Protein AF-A0A1L6MWG3-F1 (afdb_monomer)

Solvent-accessible surface area (backbone atoms only — not comparable to full-atom values): 4286 Å² total; per-residue (Å²): 139,75,68,95,53,86,64,49,49,55,53,51,50,53,52,47,52,52,55,39,46,79,25,52,49,82,76,85,87,75,89,68,89,42,76,71,44,41,76,73,69,53,77,90,72,58,69,72,57,49,55,50,53,48,59,56,43,76,73,50,77,62,62,83,80,130

Mean predicted aligned error: 2.66 Å

Structure (mmCIF, N/CA/C/O backbone):
data_AF-A0A1L6MWG3-F1
#
_entry.id   AF-A0A1L6MWG3-F1
#
loop_
_atom_site.group_PDB
_atom_site.id
_atom_site.type_symbol
_atom_site.label_atom_id
_atom_site.label_alt_id
_atom_site.label_comp_id
_atom_site.label_asym_id
_atom_site.label_entity_id
_atom_site.label_seq_id
_atom_site.pdbx_PDB_ins_code
_atom_site.Cartn_x
_atom_site.Cartn_y
_atom_site.Cartn_z
_atom_site.occupancy
_atom_site.B_iso_or_equiv
_atom_site.auth_seq_id
_atom_site.auth_comp_id
_atom_site.auth_asym_id
_atom_site.auth_atom_id
_atom_site.pdbx_PDB_model_num
ATOM 1 N N . MET A 1 1 ? 7.596 -6.534 -5.594 1.00 87.69 1 MET A N 1
ATOM 2 C CA . MET A 1 1 ? 6.892 -7.368 -6.597 1.00 87.69 1 MET A CA 1
ATOM 3 C C . MET A 1 1 ? 7.870 -7.729 -7.706 1.00 87.69 1 MET A C 1
ATOM 5 O O . MET A 1 1 ? 8.797 -6.960 -7.921 1.00 87.69 1 MET A O 1
ATOM 9 N N . PHE A 1 2 ? 7.670 -8.851 -8.395 1.00 93.44 2 PHE A N 1
ATOM 10 C CA . PHE A 1 2 ? 8.435 -9.250 -9.582 1.00 93.44 2 PHE A CA 1
ATOM 11 C C . PHE A 1 2 ? 7.460 -9.652 -10.695 1.00 93.44 2 PHE A C 1
ATOM 13 O O 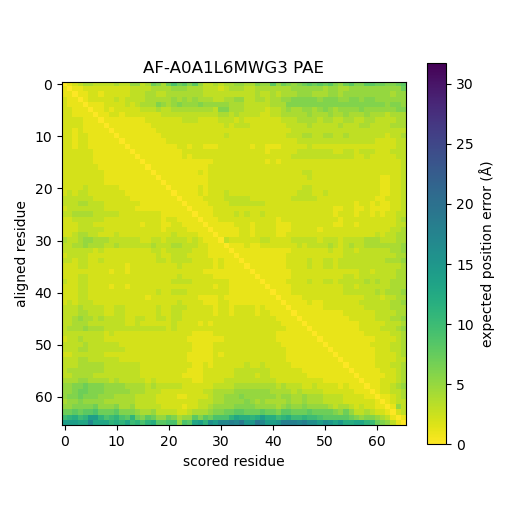. PHE A 1 2 ? 6.291 -9.923 -10.421 1.00 93.44 2 PHE A O 1
ATOM 20 N N . HIS A 1 3 ? 7.927 -9.688 -11.936 1.00 95.38 3 HIS A N 1
ATOM 21 C CA . HIS A 1 3 ? 7.174 -10.215 -13.070 1.00 95.38 3 HIS A CA 1
ATOM 22 C C . HIS A 1 3 ? 8.134 -10.871 -14.062 1.00 95.38 3 HIS A C 1
ATOM 24 O O . HIS A 1 3 ? 9.324 -10.564 -14.071 1.00 95.38 3 HIS A O 1
ATOM 30 N N . ARG A 1 4 ? 7.611 -11.797 -14.868 1.00 95.81 4 ARG A N 1
ATOM 31 C CA . ARG A 1 4 ? 8.333 -12.401 -16.002 1.00 95.81 4 ARG A CA 1
ATOM 32 C C . ARG A 1 4 ? 7.895 -11.826 -17.347 1.00 95.81 4 ARG A C 1
ATOM 34 O O . ARG A 1 4 ? 8.653 -11.894 -18.298 1.00 95.81 4 ARG A O 1
ATOM 41 N N . GLU A 1 5 ? 6.703 -11.240 -17.378 1.00 96.56 5 GLU A N 1
ATOM 42 C CA . GLU A 1 5 ? 6.094 -10.609 -18.544 1.00 96.56 5 GLU A CA 1
ATOM 43 C C . GLU A 1 5 ? 5.772 -9.156 -18.223 1.00 96.56 5 GLU A C 1
ATOM 45 O O . GLU A 1 5 ? 5.445 -8.826 -17.074 1.00 96.56 5 GLU A O 1
ATOM 50 N N . ASN A 1 6 ? 5.846 -8.301 -19.240 1.00 95.44 6 ASN A N 1
ATOM 51 C CA . ASN A 1 6 ? 5.536 -6.884 -19.098 1.00 95.44 6 ASN A CA 1
ATOM 52 C C . ASN A 1 6 ? 4.140 -6.687 -18.489 1.00 95.44 6 ASN A C 1
ATOM 54 O O . ASN A 1 6 ? 3.201 -7.428 -18.764 1.00 95.44 6 ASN A O 1
ATOM 58 N N . ASP A 1 7 ? 4.026 -5.679 -17.624 1.00 94.44 7 ASP A N 1
ATOM 59 C CA . ASP A 1 7 ? 2.787 -5.235 -16.970 1.00 94.44 7 ASP A CA 1
ATOM 60 C C . ASP A 1 7 ? 2.099 -6.221 -16.016 1.00 94.44 7 ASP A C 1
ATOM 62 O O . ASP A 1 7 ? 1.225 -5.800 -15.253 1.00 94.44 7 ASP A O 1
ATOM 66 N N . ALA A 1 8 ? 2.537 -7.480 -15.932 1.00 96.69 8 ALA A N 1
ATOM 67 C CA . ALA A 1 8 ? 1.897 -8.478 -15.078 1.00 96.69 8 ALA A CA 1
ATOM 68 C C . ALA A 1 8 ? 1.827 -8.037 -13.603 1.00 96.69 8 ALA A C 1
ATOM 70 O O . ALA A 1 8 ? 0.779 -8.137 -12.964 1.00 96.69 8 ALA A O 1
ATOM 71 N N . SER A 1 9 ? 2.904 -7.456 -13.058 1.00 95.81 9 SER A N 1
ATOM 72 C CA . SER A 1 9 ? 2.891 -6.963 -11.674 1.00 95.81 9 SER A CA 1
ATOM 73 C C . SER A 1 9 ? 1.988 -5.742 -11.469 1.00 95.81 9 SER A C 1
ATOM 75 O O . SER A 1 9 ? 1.532 -5.522 -10.352 1.00 95.81 9 SER A O 1
ATOM 77 N N . LYS A 1 10 ? 1.709 -4.953 -12.517 1.00 96.06 10 LYS A N 1
ATOM 78 C CA . LYS A 1 10 ? 0.807 -3.792 -12.438 1.00 96.06 10 LYS A CA 1
ATOM 79 C C . LYS A 1 10 ? -0.649 -4.242 -12.385 1.00 96.06 10 LYS A C 1
ATOM 81 O O . LYS A 1 10 ? -1.401 -3.751 -11.550 1.00 96.06 10 LYS A O 1
ATOM 86 N N . VAL A 1 11 ? -1.016 -5.214 -13.225 1.00 96.56 11 VAL A N 1
ATOM 87 C CA . VAL A 1 11 ? -2.357 -5.822 -13.225 1.00 96.56 11 VAL A CA 1
ATOM 88 C C . VAL A 1 11 ? -2.648 -6.462 -11.871 1.00 96.56 11 VAL A C 1
ATOM 90 O O . VAL A 1 11 ? -3.700 -6.208 -11.290 1.00 96.56 11 VAL A O 1
ATOM 93 N N . VAL A 1 12 ? -1.691 -7.221 -11.325 1.00 96.56 12 VAL A N 1
ATOM 94 C CA . VAL A 1 12 ? -1.822 -7.808 -9.983 1.00 96.56 12 VAL A CA 1
ATOM 95 C C . VAL A 1 12 ? -1.965 -6.724 -8.918 1.00 96.56 12 VAL A C 1
ATOM 97 O O . VAL A 1 12 ? -2.823 -6.847 -8.053 1.00 96.56 12 VAL A O 1
ATOM 100 N N . PHE A 1 13 ? -1.175 -5.650 -8.980 1.00 97.56 13 PHE A N 1
ATOM 101 C CA . PHE A 1 13 ? -1.268 -4.557 -8.011 1.00 97.56 13 PHE A CA 1
ATOM 102 C C . PHE A 1 13 ? -2.641 -3.868 -8.035 1.00 97.56 13 PHE A C 1
ATOM 104 O O . PHE A 1 13 ? -3.259 -3.696 -6.985 1.00 97.56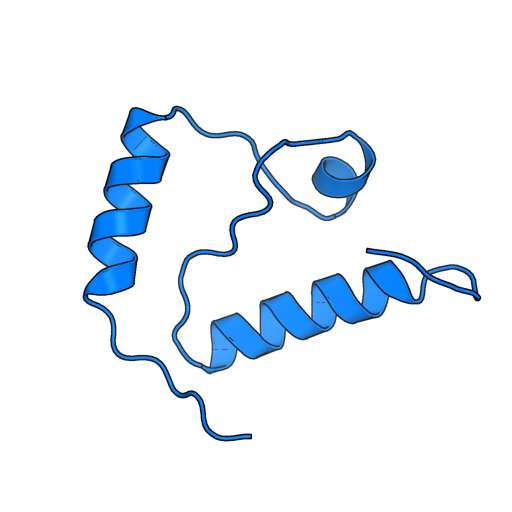 13 PHE A O 1
ATOM 111 N N . ALA A 1 14 ? -3.144 -3.530 -9.226 1.00 96.56 14 ALA A N 1
ATOM 112 C CA . ALA A 1 14 ? -4.453 -2.902 -9.399 1.00 96.56 14 ALA A CA 1
ATOM 113 C C . ALA A 1 14 ? -5.597 -3.831 -8.963 1.00 96.56 14 ALA A C 1
ATOM 115 O O . ALA A 1 14 ? -6.451 -3.435 -8.169 1.00 96.56 14 ALA A O 1
ATOM 116 N N . GLY A 1 15 ? -5.573 -5.089 -9.414 1.00 96.94 15 GLY A N 1
ATOM 117 C CA . GLY A 1 15 ? -6.570 -6.088 -9.037 1.00 96.94 15 GLY A CA 1
ATOM 118 C C . GLY A 1 15 ? -6.550 -6.396 -7.540 1.00 96.94 15 GLY A C 1
ATOM 119 O O . GLY A 1 15 ? -7.603 -6.561 -6.929 1.00 96.94 15 GLY A O 1
ATOM 120 N N . PHE A 1 16 ? -5.371 -6.409 -6.911 1.00 96.56 16 PHE A N 1
ATOM 121 C CA . PHE A 1 16 ? -5.258 -6.608 -5.469 1.00 96.56 16 PHE A CA 1
ATOM 122 C C . PHE A 1 16 ? -5.797 -5.411 -4.677 1.00 96.56 16 PHE A C 1
ATOM 124 O O . PHE A 1 16 ? -6.491 -5.609 -3.683 1.00 96.56 16 PHE A O 1
ATOM 131 N N . ALA A 1 17 ? -5.564 -4.177 -5.132 1.00 97.12 17 ALA A N 1
ATOM 132 C CA . ALA A 1 17 ? -6.157 -2.995 -4.508 1.00 97.12 17 ALA A CA 1
ATOM 133 C C . ALA A 1 17 ? -7.698 -3.040 -4.548 1.00 97.12 17 ALA A C 1
ATOM 135 O O . ALA A 1 17 ? -8.350 -2.800 -3.530 1.00 97.12 17 ALA A O 1
ATOM 136 N N . GLU A 1 18 ? -8.283 -3.419 -5.688 1.00 96.56 18 GLU A N 1
ATOM 137 C CA . GLU A 1 18 ? -9.733 -3.608 -5.826 1.00 96.56 18 GLU A CA 1
ATOM 138 C C . GLU A 1 18 ? -10.250 -4.755 -4.939 1.00 96.56 18 GLU A C 1
ATOM 140 O O . GLU A 1 18 ? -11.265 -4.620 -4.249 1.00 96.56 18 GLU A O 1
ATOM 145 N N . PHE A 1 19 ? -9.530 -5.879 -4.910 1.00 96.75 19 PHE A N 1
ATOM 146 C CA . PHE A 1 19 ? -9.845 -7.040 -4.079 1.00 96.75 19 PHE A CA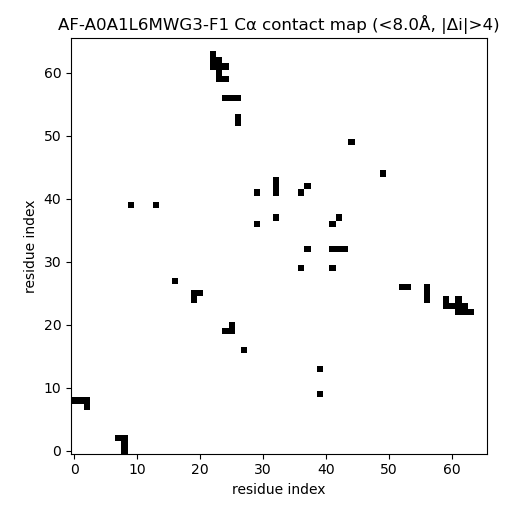 1
ATOM 147 C C . PHE A 1 19 ? -9.888 -6.688 -2.586 1.00 96.75 19 PHE A C 1
ATOM 149 O O . PHE A 1 19 ? -10.826 -7.082 -1.886 1.00 96.75 19 PHE A O 1
ATOM 156 N N . LEU A 1 20 ? -8.893 -5.935 -2.108 1.00 96.81 20 LEU A N 1
ATOM 157 C CA . LEU A 1 20 ? -8.813 -5.442 -0.735 1.00 96.81 20 LEU A CA 1
ATOM 158 C C . LEU A 1 20 ? -9.973 -4.487 -0.429 1.00 96.81 20 LEU A C 1
ATOM 160 O O . LEU A 1 20 ? -10.654 -4.642 0.587 1.00 96.81 20 LEU A O 1
ATOM 164 N N . GLN A 1 21 ? -10.252 -3.539 -1.325 1.00 96.00 21 GLN A N 1
ATOM 165 C CA . GLN A 1 21 ? -11.337 -2.576 -1.144 1.00 96.00 21 GLN A CA 1
ATOM 166 C C . GLN A 1 21 ? -12.699 -3.271 -0.994 1.00 96.00 21 GLN A C 1
ATOM 168 O O . GLN A 1 21 ? -13.437 -2.980 -0.052 1.00 96.00 21 GLN A O 1
ATOM 173 N N . LYS A 1 22 ? -13.006 -4.247 -1.860 1.00 96.75 22 LYS A N 1
ATOM 174 C CA . LYS A 1 22 ? -14.246 -5.046 -1.801 1.00 96.75 22 LYS A CA 1
ATOM 175 C C . LYS A 1 22 ? -14.410 -5.828 -0.491 1.00 96.75 22 LYS A C 1
ATOM 177 O O . LYS A 1 22 ? -15.524 -6.204 -0.141 1.00 96.75 22 LYS A O 1
ATOM 182 N N . ARG A 1 23 ? -13.317 -6.065 0.239 1.00 97.25 23 ARG A N 1
ATOM 183 C CA . ARG A 1 23 ? -13.281 -6.810 1.508 1.00 97.25 23 ARG A CA 1
ATOM 184 C C . ARG A 1 23 ? -13.230 -5.921 2.749 1.00 97.25 23 ARG A C 1
ATOM 186 O O . ARG A 1 23 ? -13.089 -6.444 3.851 1.00 97.25 23 ARG A O 1
ATOM 193 N N . GLY A 1 24 ? -13.365 -4.606 2.589 1.00 96.75 24 GLY A N 1
ATOM 194 C CA . GLY A 1 24 ? -13.416 -3.653 3.700 1.00 96.75 24 GLY A CA 1
ATOM 195 C C . GLY A 1 24 ? -12.052 -3.139 4.163 1.00 96.75 24 GLY A C 1
ATOM 196 O O . GLY A 1 24 ? -11.990 -2.363 5.118 1.00 96.75 24 GLY A O 1
ATOM 197 N N . PHE A 1 25 ? -10.957 -3.511 3.492 1.00 97.81 25 PHE A N 1
ATOM 198 C CA . PHE A 1 25 ? -9.646 -2.942 3.795 1.00 97.81 25 PHE A CA 1
ATOM 199 C C . PHE A 1 25 ? -9.607 -1.469 3.386 1.00 97.81 25 PHE A C 1
ATOM 201 O O . PHE A 1 25 ? -10.008 -1.099 2.283 1.00 97.81 25 PHE A O 1
ATOM 208 N N . THR A 1 26 ? -9.081 -0.616 4.266 1.00 96.88 26 THR A N 1
ATOM 209 C CA . THR A 1 26 ? -8.999 0.835 4.018 1.00 96.88 26 THR A CA 1
ATOM 210 C C . THR A 1 26 ? -7.580 1.378 3.953 1.00 96.88 26 THR A C 1
ATOM 212 O O . THR A 1 26 ? -7.393 2.589 3.852 1.00 96.88 26 THR A O 1
ATOM 215 N N . LEU A 1 27 ? -6.577 0.507 4.053 1.00 97.00 27 LEU A N 1
ATOM 216 C CA . LEU A 1 27 ? -5.171 0.871 3.955 1.00 97.00 27 LEU A CA 1
ATOM 217 C C . LEU A 1 27 ? -4.417 -0.229 3.205 1.00 97.00 27 LEU A C 1
ATOM 219 O O . LEU A 1 27 ? -4.493 -1.393 3.589 1.00 97.00 27 LEU A O 1
ATOM 223 N N . PHE A 1 28 ? -3.683 0.160 2.164 1.00 97.12 28 PHE A N 1
ATOM 224 C CA . PHE A 1 28 ? -2.714 -0.689 1.477 1.00 97.12 28 PHE A CA 1
ATOM 225 C C . PHE A 1 28 ? -1.342 -0.024 1.610 1.00 97.12 28 PHE A C 1
ATOM 227 O O . PHE A 1 28 ? -1.064 0.987 0.966 1.00 97.12 28 PHE A O 1
ATOM 234 N N . ASP A 1 29 ? -0.529 -0.546 2.525 1.00 96.94 29 ASP A N 1
ATOM 235 C CA . ASP A 1 29 ? 0.808 -0.029 2.805 1.00 96.94 29 ASP A CA 1
ATOM 236 C C . ASP A 1 29 ? 1.840 -0.624 1.836 1.00 96.94 29 ASP A C 1
ATOM 238 O O . ASP A 1 29 ? 1.909 -1.841 1.661 1.00 96.94 29 ASP A O 1
ATOM 242 N N . VAL A 1 30 ? 2.645 0.247 1.227 1.00 96.31 30 VAL A N 1
ATOM 243 C CA . VAL A 1 30 ? 3.757 -0.111 0.326 1.00 96.31 30 VAL A CA 1
ATOM 244 C C . VAL A 1 30 ? 5.124 0.242 0.919 1.00 96.31 30 VAL A C 1
ATOM 246 O O . VAL A 1 30 ? 6.135 0.227 0.218 1.00 96.31 30 VAL A O 1
ATOM 249 N N . GLN A 1 31 ? 5.151 0.580 2.211 1.00 93.75 31 GLN A N 1
ATOM 250 C CA . GLN A 1 31 ? 6.316 0.969 2.994 1.00 93.75 31 GLN A CA 1
ATOM 251 C C . GLN A 1 31 ? 7.049 2.194 2.429 1.00 93.75 31 GLN A C 1
ATOM 253 O O . GLN A 1 31 ? 6.807 3.323 2.859 1.00 93.75 31 GLN A O 1
ATOM 258 N N . ILE A 1 32 ? 7.962 1.990 1.479 1.00 95.31 32 ILE A N 1
ATOM 259 C CA . ILE A 1 32 ? 8.789 3.047 0.893 1.00 95.31 32 ILE A CA 1
ATOM 260 C C . ILE A 1 32 ? 8.256 3.371 -0.498 1.00 95.31 32 ILE A C 1
ATO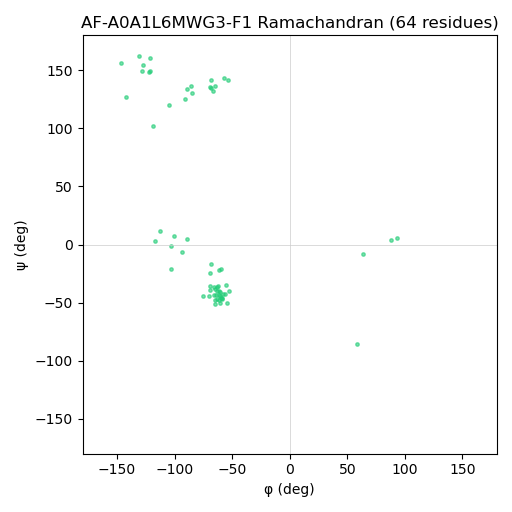M 262 O O . ILE A 1 32 ? 8.243 2.523 -1.391 1.00 95.31 32 ILE A O 1
ATOM 266 N N . LEU A 1 33 ? 7.857 4.629 -0.695 1.00 97.56 33 LEU A N 1
ATOM 267 C CA . LEU A 1 33 ? 7.427 5.105 -2.003 1.00 97.56 33 LEU A CA 1
ATOM 268 C C . LEU A 1 33 ? 8.610 5.106 -2.980 1.00 97.56 33 LEU A C 1
ATOM 270 O O . LEU A 1 33 ? 9.683 5.629 -2.685 1.00 97.56 33 LEU A O 1
ATOM 274 N N . THR A 1 34 ? 8.384 4.557 -4.168 1.00 96.94 34 THR A N 1
ATOM 275 C CA . THR A 1 34 ? 9.307 4.621 -5.307 1.00 96.94 34 THR A CA 1
ATOM 276 C C . THR A 1 34 ? 8.600 5.275 -6.496 1.00 96.94 34 THR A C 1
ATOM 278 O O . THR A 1 34 ? 7.366 5.256 -6.535 1.00 96.94 34 THR A O 1
ATOM 281 N N . PRO A 1 35 ? 9.323 5.793 -7.508 1.00 97.31 35 PRO A N 1
ATOM 282 C CA . PRO A 1 35 ? 8.693 6.345 -8.711 1.00 97.31 35 PRO A CA 1
ATOM 283 C C . PRO A 1 35 ? 7.748 5.358 -9.412 1.00 97.31 35 PRO A C 1
ATOM 285 O O . PRO A 1 35 ? 6.702 5.751 -9.920 1.00 97.31 35 PRO A O 1
ATOM 288 N N . HIS A 1 36 ? 8.082 4.062 -9.387 1.00 94.69 36 HIS A N 1
ATOM 289 C CA . HIS A 1 36 ? 7.217 3.013 -9.925 1.00 94.69 36 HIS A CA 1
ATOM 290 C C . HIS A 1 36 ? 5.907 2.875 -9.137 1.00 94.69 36 HIS A C 1
ATOM 292 O O . HIS A 1 36 ? 4.847 2.760 -9.731 1.00 94.69 36 HIS A O 1
ATOM 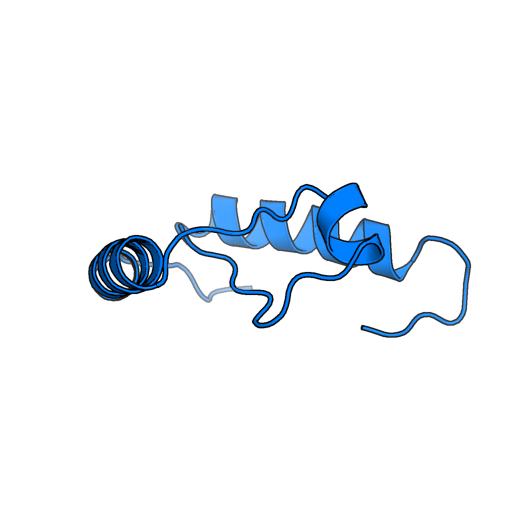298 N N . LEU A 1 37 ? 5.955 2.911 -7.804 1.00 96.94 37 LEU A N 1
ATOM 299 C CA . LEU A 1 37 ? 4.746 2.850 -6.975 1.00 96.94 37 LEU A CA 1
ATOM 30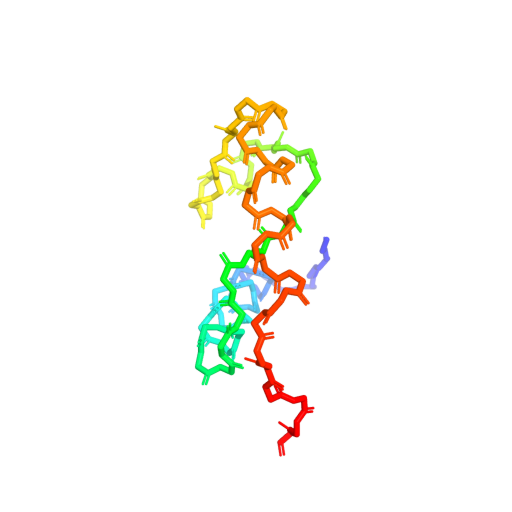0 C C . LEU A 1 37 ? 3.907 4.127 -7.104 1.00 96.94 37 LEU A C 1
ATOM 302 O O . LEU A 1 37 ? 2.681 4.063 -7.129 1.00 96.94 37 LEU A O 1
ATOM 306 N N . GLN A 1 38 ? 4.555 5.285 -7.238 1.00 97.31 38 GLN A N 1
ATOM 307 C CA . GLN A 1 38 ? 3.863 6.551 -7.457 1.00 97.31 38 GLN A CA 1
ATOM 308 C C . GLN A 1 38 ? 3.088 6.556 -8.781 1.00 97.31 38 GLN A C 1
ATOM 310 O O . GLN A 1 38 ? 1.950 7.018 -8.813 1.00 97.31 38 GLN A O 1
ATOM 315 N N . SER A 1 39 ? 3.647 5.986 -9.856 1.00 96.06 39 SER A N 1
ATOM 316 C CA . SER A 1 39 ? 2.922 5.856 -11.129 1.00 96.06 39 SER A CA 1
ATOM 317 C C . SER A 1 39 ? 1.754 4.863 -11.074 1.00 96.06 39 SER A C 1
ATOM 319 O O . SER A 1 39 ? 0.862 4.933 -11.914 1.00 96.06 39 SER A O 1
ATOM 321 N N . LEU A 1 40 ? 1.720 3.987 -10.064 1.00 96.19 40 LEU A N 1
ATOM 322 C CA . LEU A 1 40 ? 0.593 3.100 -9.756 1.00 96.19 40 LEU A CA 1
ATOM 323 C C . LEU A 1 40 ? -0.442 3.735 -8.807 1.00 96.19 40 LEU A C 1
ATOM 325 O O . LEU A 1 40 ? -1.392 3.067 -8.408 1.00 96.19 40 LEU A O 1
ATOM 329 N N . GLY A 1 41 ? -0.277 5.011 -8.443 1.00 96.38 41 GLY A N 1
ATOM 330 C CA . GLY A 1 41 ? -1.217 5.754 -7.600 1.00 96.38 41 GLY A CA 1
ATOM 331 C C . GLY A 1 41 ? -0.899 5.738 -6.102 1.00 96.38 41 GLY A C 1
ATOM 332 O O . GLY A 1 41 ? -1.685 6.263 -5.312 1.00 96.38 41 GLY A O 1
ATOM 333 N N . CYS A 1 42 ? 0.239 5.175 -5.677 1.00 97.88 42 CYS A N 1
ATOM 334 C CA . CYS A 1 42 ? 0.684 5.298 -4.289 1.00 97.88 42 CYS A CA 1
ATOM 335 C C . CYS A 1 42 ? 1.079 6.742 -3.969 1.00 97.88 42 CYS A C 1
ATOM 337 O O . CYS A 1 42 ? 1.741 7.415 -4.758 1.00 97.88 42 CYS A O 1
ATOM 339 N N . ILE A 1 43 ? 0.740 7.188 -2.763 1.00 97.81 43 ILE A N 1
ATOM 340 C CA . ILE A 1 43 ? 1.089 8.520 -2.267 1.00 97.81 43 ILE A CA 1
ATOM 341 C C . ILE A 1 43 ? 1.918 8.413 -0.994 1.00 97.81 43 ILE A C 1
ATOM 343 O O . ILE A 1 43 ? 1.745 7.489 -0.197 1.00 97.81 43 ILE A O 1
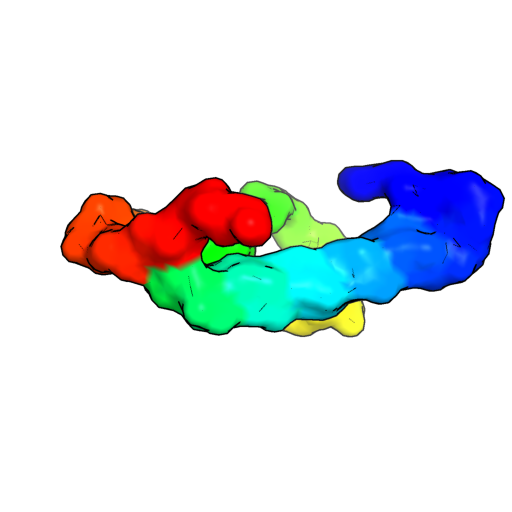ATOM 347 N N . GLN A 1 44 ? 2.800 9.386 -0.782 1.00 98.00 44 GLN A N 1
ATOM 348 C CA . GLN A 1 44 ? 3.454 9.562 0.506 1.00 98.00 44 GLN A CA 1
ATOM 349 C C . GLN A 1 44 ? 2.561 10.415 1.406 1.00 98.00 44 GLN A C 1
ATOM 351 O O . GLN A 1 44 ? 2.012 11.426 0.972 1.00 98.00 44 GLN A O 1
ATOM 356 N N . ILE A 1 45 ? 2.440 10.013 2.667 1.00 97.69 45 ILE A N 1
ATOM 357 C CA . ILE A 1 45 ? 1.727 10.768 3.700 1.00 97.69 45 ILE A CA 1
ATOM 358 C C . ILE A 1 45 ? 2.631 10.958 4.923 1.00 97.69 45 ILE A C 1
ATOM 360 O O . ILE A 1 45 ? 3.523 10.134 5.162 1.00 97.69 45 ILE A O 1
ATOM 364 N N . PRO A 1 46 ? 2.421 12.008 5.737 1.00 98.19 46 PRO A N 1
ATOM 365 C CA . PRO A 1 46 ? 3.148 12.180 6.987 1.00 98.19 46 PRO A CA 1
ATOM 366 C C . PRO A 1 46 ? 2.978 10.978 7.922 1.00 98.19 46 PRO A C 1
ATOM 368 O O . PRO A 1 46 ? 1.884 10.432 8.075 1.00 98.19 46 PRO A O 1
ATOM 371 N N . ARG A 1 47 ? 4.039 10.615 8.653 1.00 97.25 47 ARG A N 1
ATOM 372 C CA . ARG A 1 47 ? 4.025 9.477 9.595 1.00 97.25 47 ARG A CA 1
ATOM 373 C C . ARG A 1 47 ? 2.868 9.537 10.598 1.00 97.25 47 ARG A C 1
ATOM 375 O O . ARG A 1 47 ? 2.262 8.513 10.902 1.00 97.25 47 ARG A O 1
ATOM 382 N N . LYS A 1 48 ? 2.556 10.728 11.119 1.00 98.50 48 LYS A N 1
ATOM 383 C CA . LYS A 1 48 ? 1.449 10.928 12.069 1.00 98.50 48 LYS A CA 1
ATOM 384 C C . LYS A 1 48 ? 0.100 10.554 11.449 1.00 98.50 48 LYS A C 1
ATOM 386 O O . LYS A 1 48 ? -0.720 9.924 12.111 1.00 98.50 48 LYS A O 1
ATOM 391 N N . GLU A 1 49 ? -0.102 10.906 10.184 1.00 98.38 49 GLU A N 1
ATOM 392 C CA 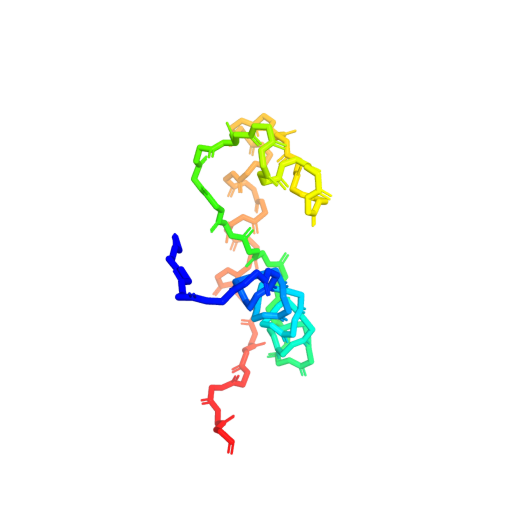. GLU A 1 49 ? -1.312 10.573 9.440 1.00 98.38 49 GLU A CA 1
ATOM 393 C C . GLU A 1 49 ? -1.386 9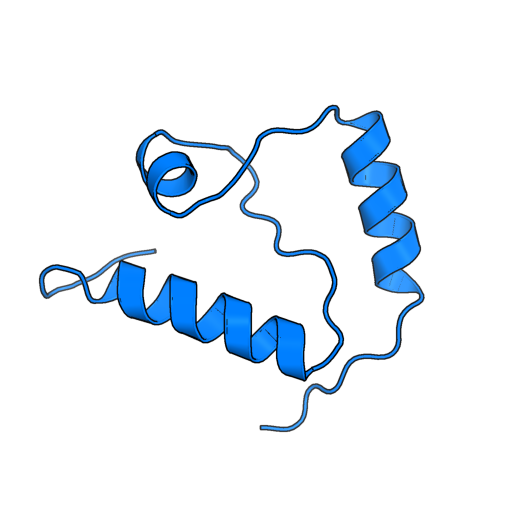.075 9.137 1.00 98.38 49 GLU A C 1
ATOM 395 O O . GLU A 1 49 ? -2.424 8.459 9.379 1.00 98.38 49 GLU A O 1
ATOM 400 N N . PHE A 1 50 ? -0.278 8.465 8.703 1.00 98.12 50 PHE A N 1
ATOM 401 C CA . PHE A 1 50 ? -0.201 7.016 8.514 1.00 98.12 50 PHE A CA 1
ATOM 402 C C . PHE A 1 50 ? -0.597 6.262 9.785 1.00 98.12 50 PHE A C 1
ATOM 404 O O . PHE A 1 50 ? -1.480 5.412 9.743 1.00 98.12 50 PHE A O 1
ATOM 411 N N . LEU A 1 51 ? -0.009 6.611 10.935 1.00 98.31 51 LEU A N 1
ATOM 412 C CA . LEU A 1 51 ? -0.312 5.955 12.210 1.00 98.31 51 LEU A CA 1
ATOM 413 C C . LEU A 1 51 ? -1.777 6.134 12.627 1.00 98.31 51 LEU A C 1
ATOM 415 O O . LEU A 1 51 ? -2.364 5.216 13.199 1.00 98.31 51 LEU A O 1
ATOM 419 N N . HIS A 1 52 ? -2.378 7.290 12.336 1.00 98.38 52 HIS A N 1
ATOM 420 C CA . HIS A 1 52 ? -3.802 7.514 12.569 1.00 98.38 52 HIS A CA 1
ATOM 421 C C . HIS A 1 52 ? -4.668 6.600 11.686 1.00 98.38 52 HIS A C 1
ATOM 423 O O . HIS A 1 52 ? -5.508 5.865 12.205 1.00 98.38 52 HIS A O 1
ATOM 429 N N . ARG A 1 53 ? -4.417 6.572 10.369 1.00 98.19 53 ARG A N 1
ATOM 430 C CA . ARG A 1 53 ? -5.132 5.699 9.420 1.00 98.19 53 ARG A CA 1
ATOM 431 C C . ARG A 1 53 ? -4.944 4.216 9.752 1.00 98.19 53 ARG A C 1
ATOM 433 O O . ARG A 1 53 ? -5.912 3.465 9.716 1.00 98.19 53 ARG A O 1
ATOM 440 N N . HIS A 1 54 ? -3.731 3.812 10.129 1.00 97.94 54 HIS A N 1
ATOM 441 C CA . HIS A 1 54 ? -3.392 2.449 10.534 1.00 97.94 54 HIS A CA 1
ATOM 442 C C . HIS A 1 54 ? -4.187 2.009 11.767 1.00 97.94 54 HIS A C 1
ATOM 444 O O . HIS A 1 54 ? -4.841 0.973 11.734 1.00 97.94 54 HIS A O 1
ATOM 450 N N . ARG A 1 55 ? -4.202 2.815 12.840 1.00 98.19 55 ARG A N 1
ATOM 451 C CA . ARG A 1 55 ? -5.002 2.515 14.043 1.00 98.19 55 ARG A CA 1
ATOM 452 C C . ARG A 1 55 ? -6.487 2.370 13.720 1.00 98.19 55 ARG A C 1
ATOM 454 O O . ARG A 1 55 ? -7.114 1.439 14.204 1.00 98.19 55 ARG A O 1
ATOM 461 N N . ASN A 1 56 ? -7.026 3.244 12.870 1.00 97.88 56 ASN A N 1
ATOM 462 C CA . ASN A 1 56 ? -8.420 3.145 12.436 1.00 97.88 56 ASN A CA 1
ATOM 463 C C . ASN A 1 56 ? -8.676 1.877 11.608 1.00 97.88 56 ASN A C 1
ATOM 465 O O . ASN A 1 56 ? -9.728 1.266 11.753 1.00 97.88 56 ASN A O 1
ATOM 469 N N . ALA A 1 57 ? -7.733 1.475 10.749 1.00 97.38 57 ALA A N 1
ATOM 470 C CA . ALA A 1 57 ? -7.859 0.275 9.926 1.00 97.38 57 ALA A CA 1
ATOM 471 C C . ALA A 1 57 ? -7.882 -1.013 10.767 1.00 97.38 57 ALA A C 1
ATOM 473 O O . ALA A 1 57 ? -8.656 -1.909 10.452 1.00 97.38 57 ALA A O 1
ATOM 474 N N . LEU A 1 58 ? -7.115 -1.078 11.865 1.00 97.00 58 LEU A N 1
ATOM 475 C CA . LEU A 1 58 ? -7.110 -2.230 12.784 1.00 97.00 58 LEU A CA 1
ATOM 476 C C . LEU A 1 58 ? -8.468 -2.501 13.450 1.00 97.00 58 LEU A C 1
ATOM 478 O O . LEU A 1 58 ? -8.708 -3.610 13.915 1.00 97.00 58 LEU A O 1
ATOM 482 N N . LEU A 1 59 ? -9.341 -1.494 13.524 1.00 96.69 59 LEU A N 1
ATOM 483 C CA . LEU A 1 59 ? -10.657 -1.600 14.157 1.00 96.69 59 LEU A CA 1
ATOM 484 C C . LEU A 1 59 ? -11.772 -1.960 13.167 1.00 96.69 59 LEU A C 1
ATOM 486 O O . LEU A 1 59 ? -12.915 -2.150 13.581 1.00 96.69 59 LEU A O 1
ATOM 490 N N . LYS A 1 60 ? -11.481 -2.011 11.862 1.00 94.75 60 LYS A N 1
ATOM 491 C CA . LYS A 1 60 ? -12.495 -2.280 10.840 1.00 94.75 60 LYS A CA 1
ATOM 492 C C . LYS A 1 60 ? -12.618 -3.780 10.585 1.00 94.75 60 LYS A C 1
ATOM 494 O O . LYS A 1 60 ? -11.597 -4.441 10.400 1.00 94.75 60 LYS A O 1
ATOM 499 N N . PRO A 1 61 ? -13.846 -4.324 10.526 1.00 95.31 61 PRO A N 1
ATOM 500 C CA . PRO A 1 61 ? -14.033 -5.695 10.088 1.00 95.31 61 PRO A CA 1
ATOM 501 C C . PRO A 1 61 ? -13.616 -5.819 8.620 1.00 95.31 61 PRO A C 1
ATOM 503 O O . PRO A 1 61 ? -13.963 -4.974 7.793 1.00 95.31 61 PRO A O 1
ATOM 506 N N . VAL A 1 62 ? -12.888 -6.888 8.305 1.00 96.62 62 VAL A N 1
ATOM 507 C CA . VAL A 1 62 ? -12.510 -7.242 6.935 1.00 96.62 62 VAL A CA 1
ATOM 508 C C . VAL A 1 62 ? -12.884 -8.688 6.652 1.00 96.62 62 VAL A C 1
ATOM 510 O O . VAL A 1 62 ? -12.875 -9.529 7.551 1.00 96.62 62 VAL A O 1
ATOM 513 N N . SER A 1 63 ? -13.204 -8.984 5.396 1.00 96.06 63 SER A N 1
ATOM 514 C CA . SER A 1 63 ? -13.421 -10.359 4.952 1.00 96.06 63 SER A CA 1
ATOM 515 C C . SER A 1 63 ? -12.113 -10.953 4.434 1.00 96.06 63 SER A C 1
ATOM 517 O O . SER A 1 63 ? -11.479 -10.385 3.548 1.00 96.06 63 SER A O 1
ATOM 519 N N . LEU A 1 64 ? -11.708 -12.099 4.983 1.00 90.31 64 LEU A N 1
ATOM 520 C CA . LEU A 1 64 ? -10.528 -12.854 4.535 1.00 90.31 64 LEU A CA 1
ATOM 521 C C . LEU A 1 64 ? -10.892 -14.077 3.690 1.00 90.31 64 LEU A C 1
ATOM 523 O O . LEU A 1 64 ? -10.007 -14.800 3.239 1.00 90.31 64 LEU A O 1
ATOM 527 N N . THR A 1 65 ? -12.183 -14.322 3.478 1.00 85.94 65 THR A N 1
ATOM 528 C CA . THR A 1 65 ? -12.648 -15.457 2.686 1.00 85.94 65 THR A CA 1
ATOM 529 C C . THR A 1 65 ? -12.293 -15.243 1.214 1.00 85.94 65 THR A C 1
ATOM 531 O O . THR A 1 65 ? -12.441 -14.134 0.676 1.00 85.94 65 THR A O 1
ATOM 534 N N . LEU A 1 66 ? -11.777 -16.302 0.586 1.00 69.00 66 LEU A N 1
ATOM 535 C CA . LEU A 1 66 ? -11.459 -16.346 -0.840 1.00 69.00 66 LEU A CA 1
ATOM 536 C C . LEU A 1 66 ? -12.736 -16.475 -1.666 1.00 69.00 66 LEU A C 1
ATOM 538 O O . LEU A 1 66 ? -13.552 -17.361 -1.336 1.00 69.00 66 LEU A O 1
#

pLDDT: mean 95.94, std 3.98, range [69.0, 98.5]

Organism: NCBI:txid1882918

Foldseek 3Di:
DDDPDPCPVLVVVVVVVVVQVVFFQDDDDPPDDDPVVVVSVDDDDDPVVVVVSVVVRVPTGGDPDD

Secondary structure (DSSP, 8-state):
---SSTTHHHHHHHHHHHHHHHTT------SS--HHHHHTT-----HHHHHHHHHHHHTS------

InterPro domains:
  IPR004616 Leucyl/phenylalanyl-tRNA-protein transferase [PF03588] (1-46)
  IPR004616 Leucyl/phenylalanyl-tRNA-protein transferase [PTHR30098] (1-63)
  IPR016181 Acyl-CoA N-acyltransferase [SSF55729] (1-63)
  IPR042203 Leucyl/phenylalanyl-tRNA-protein transferase, C-terminal [G3DSA:3.40.630.70] (1-64)

Sequence (66 aa):
MFHRENDASKVVFAGFAEFLQKRGFTLFDVQILTPHLQSLGCIQIPRKEFLHRHRNALLKPVSLTL

Nearest PDB structures (foldseek):
  7oyb-assembly1_I2  TM=2.726E-01  e=5.810E+00  Danio rerio

Radius of gyration: 13.39 Å; Cα contacts (8 Å, |Δi|>4): 33; chains: 1; bounding box: 24×28×33 Å